Protein AF-A0A497RLY8-F1 (afdb_monomer_lite)

Secondary structure (DSSP, 8-state):
-HHHHHHHHHTTS-HHHHHHHHHTTSHHHHHHHHHHHHHTTSS-SEETTEEPPHHHHHHHHHHHHHHHTTSSS--HHHHHHHHIIIIIIT-HHHHHHHHHHHHTTSS-------SS--HHHHHHHHHHHTTTS-HHHHHHHHHHHHHHHHHHHHHHH-

pLDDT: mean 88.8, std 7.76, range [48.78, 97.88]

Foldseek 3Di:
DVVVVVLVVCLPDDPLVVVLVVCLPDVLLLVLLLVLCVVVVVQDQDDVPDGDDPVRSSVVSVVVSVVQVPDPDHDPSSVVSSCCVCPVPVNVVVVVVVSVCVSVVVDDDDDDDDPADAPVCLVVVLVVCVVPDDPVVSVVVSVVSVVVNVVVVVVVVD

Structure (mmCIF, N/CA/C/O backbone):
data_AF-A0A497RLY8-F1
#
_entry.id   AF-A0A497RLY8-F1
#
loop_
_atom_site.group_PDB
_atom_site.id
_atom_site.type_symbol
_atom_site.label_atom_id
_atom_site.label_alt_id
_atom_site.label_comp_id
_atom_site.label_asym_id
_atom_site.label_entity_id
_atom_site.label_seq_id
_atom_site.pdbx_PDB_ins_code
_atom_site.Cartn_x
_atom_site.Cartn_y
_atom_site.Cartn_z
_atom_site.occupancy
_atom_site.B_iso_or_equiv
_atom_site.auth_seq_id
_atom_site.auth_comp_id
_atom_site.auth_asym_i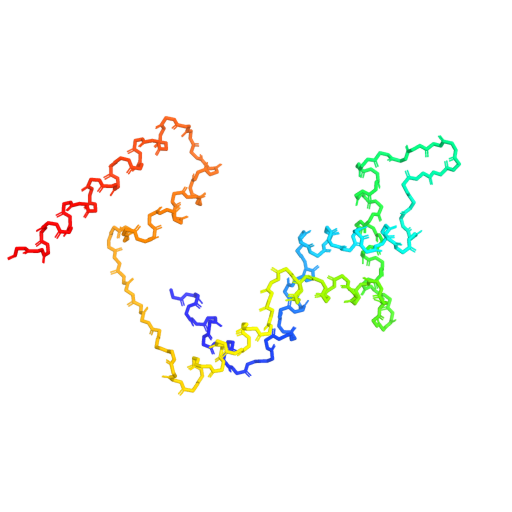d
_atom_site.auth_atom_id
_atom_site.pdbx_PDB_model_num
ATOM 1 N N . MET A 1 1 ? -20.453 2.688 7.131 1.00 60.22 1 MET A N 1
ATOM 2 C CA . MET A 1 1 ? -21.193 1.619 6.414 1.00 60.22 1 MET A CA 1
ATOM 3 C C . MET A 1 1 ? -20.484 1.117 5.158 1.00 60.22 1 MET A C 1
ATOM 5 O O . MET A 1 1 ? -20.390 -0.089 5.002 1.00 60.22 1 MET A O 1
ATOM 9 N N . GLN A 1 2 ? -19.951 1.982 4.288 1.00 74.94 2 GLN A N 1
ATOM 10 C CA . GLN A 1 2 ? -19.318 1.546 3.031 1.00 74.94 2 GLN A CA 1
ATOM 11 C C . GLN A 1 2 ? -18.085 0.640 3.225 1.00 74.94 2 GLN A C 1
ATOM 13 O O . GLN A 1 2 ? -17.950 -0.352 2.521 1.00 74.94 2 GLN A O 1
ATOM 18 N N . ALA A 1 3 ? -17.238 0.926 4.221 1.00 77.12 3 ALA A N 1
ATOM 19 C CA . ALA A 1 3 ? -16.042 0.124 4.502 1.00 77.12 3 ALA A CA 1
ATOM 20 C C . ALA A 1 3 ? -16.355 -1.300 4.997 1.00 77.12 3 ALA A C 1
ATOM 22 O O . ALA A 1 3 ? -15.675 -2.241 4.606 1.00 77.12 3 ALA A O 1
ATOM 23 N N . LEU A 1 4 ? -17.398 -1.470 5.821 1.00 82.75 4 LEU A N 1
ATOM 24 C CA . LEU A 1 4 ? -17.788 -2.797 6.312 1.00 82.75 4 LEU A CA 1
ATOM 25 C C . LEU A 1 4 ? -18.342 -3.664 5.182 1.00 82.75 4 LEU A C 1
ATOM 27 O O . LEU A 1 4 ? -17.955 -4.817 5.062 1.00 82.75 4 LEU A O 1
ATOM 31 N N . ARG A 1 5 ? -19.185 -3.074 4.323 1.00 84.56 5 ARG A N 1
ATOM 32 C CA . ARG A 1 5 ? -19.700 -3.749 3.125 1.00 84.56 5 ARG A CA 1
ATOM 33 C C . ARG A 1 5 ? -18.566 -4.171 2.198 1.00 84.56 5 ARG A C 1
ATOM 35 O O . ARG A 1 5 ? -18.509 -5.323 1.808 1.00 84.56 5 ARG A O 1
ATOM 42 N N . ALA A 1 6 ? -17.608 -3.279 1.944 1.00 85.19 6 ALA A N 1
ATOM 43 C CA . ALA A 1 6 ? -16.436 -3.617 1.142 1.00 85.19 6 ALA A CA 1
ATOM 44 C C . ALA A 1 6 ? -15.630 -4.780 1.749 1.00 85.19 6 ALA A C 1
ATOM 46 O O . ALA A 1 6 ? -15.145 -5.643 1.025 1.00 85.19 6 ALA A O 1
ATOM 47 N N . LEU A 1 7 ? -15.496 -4.824 3.077 1.00 86.06 7 LEU A N 1
ATOM 48 C CA . LEU A 1 7 ? -14.812 -5.921 3.757 1.00 86.06 7 LEU A CA 1
ATOM 49 C C . LEU A 1 7 ? -15.600 -7.235 3.682 1.00 86.06 7 LEU A C 1
ATOM 51 O O . LEU A 1 7 ? -14.991 -8.293 3.558 1.00 86.06 7 LEU A O 1
ATOM 55 N N . GLU A 1 8 ? -16.931 -7.182 3.742 1.00 85.69 8 GLU A N 1
ATOM 56 C CA . GLU A 1 8 ? -17.799 -8.339 3.501 1.00 85.69 8 GLU A CA 1
ATOM 57 C C . GLU A 1 8 ? -17.672 -8.852 2.065 1.00 85.69 8 GLU A C 1
ATOM 59 O O . GLU A 1 8 ? -17.461 -10.050 1.880 1.00 85.69 8 GLU A O 1
ATOM 64 N N . ASP A 1 9 ? -17.694 -7.957 1.076 1.00 86.56 9 ASP A N 1
ATOM 65 C CA . ASP A 1 9 ? -17.524 -8.293 -0.340 1.00 86.56 9 ASP A CA 1
ATOM 66 C C . ASP A 1 9 ? -16.173 -8.990 -0.584 1.00 86.56 9 ASP A C 1
ATOM 68 O O . ASP A 1 9 ? -16.093 -9.997 -1.290 1.00 86.56 9 ASP A O 1
ATOM 72 N N . LEU A 1 10 ? -15.107 -8.519 0.075 1.00 87.38 10 LEU A N 1
ATOM 73 C CA . LEU A 1 10 ? -13.764 -9.093 -0.037 1.00 87.38 10 LEU A CA 1
ATOM 74 C C . LEU A 1 10 ? -13.644 -10.516 0.523 1.00 87.38 10 LEU A C 1
ATOM 76 O O . LEU A 1 10 ? -12.752 -11.249 0.096 1.00 87.38 10 LEU A O 1
ATOM 80 N N . LYS A 1 11 ? -14.518 -10.953 1.442 1.00 83.38 11 LYS A N 1
ATOM 81 C CA . LYS A 1 11 ? -14.415 -12.298 2.043 1.00 83.38 11 LYS A CA 1
ATOM 82 C C . LYS A 1 11 ? -14.511 -13.413 1.004 1.00 83.38 11 LYS A C 1
ATOM 84 O O . LYS A 1 11 ? -13.940 -14.476 1.238 1.00 83.38 11 LYS A O 1
ATOM 89 N N . GLY A 1 12 ? -15.216 -13.197 -0.106 1.00 81.56 12 GLY A N 1
ATOM 90 C CA . GLY A 1 12 ? -15.420 -14.192 -1.165 1.00 81.56 12 GLY A CA 1
ATOM 91 C C . GLY A 1 12 ? -14.513 -14.037 -2.388 1.00 81.56 12 GLY A C 1
ATOM 92 O O . GLY A 1 12 ? -14.654 -14.803 -3.337 1.00 81.56 12 GLY A O 1
ATOM 93 N N . MET A 1 13 ? -13.620 -13.046 -2.402 1.00 87.50 13 MET A N 1
ATOM 94 C CA . MET A 1 13 ? -12.826 -12.699 -3.582 1.00 87.50 13 MET A CA 1
ATOM 95 C C . MET A 1 13 ? -11.375 -13.178 -3.467 1.00 87.50 13 MET A C 1
ATOM 97 O O . MET A 1 13 ? -10.853 -13.396 -2.376 1.00 87.50 13 MET A O 1
ATOM 101 N N . ASP A 1 14 ? -10.710 -13.290 -4.617 1.00 91.31 14 ASP A N 1
ATOM 102 C CA . ASP A 1 14 ? -9.253 -13.402 -4.697 1.00 91.31 14 ASP A CA 1
ATOM 103 C C . ASP A 1 14 ? -8.616 -12.060 -4.297 1.00 91.31 14 ASP A C 1
ATOM 105 O O . ASP A 1 14 ? -8.623 -11.097 -5.075 1.00 91.31 14 ASP A O 1
ATOM 109 N N . LEU A 1 15 ? -8.087 -11.990 -3.071 1.00 91.94 15 LEU A N 1
ATOM 110 C CA . LEU A 1 15 ? -7.495 -10.773 -2.516 1.00 91.94 15 LEU A CA 1
ATOM 111 C C . LEU A 1 15 ? -6.321 -10.280 -3.370 1.00 91.94 15 LEU A C 1
ATOM 113 O O . LEU A 1 15 ? -6.223 -9.082 -3.646 1.00 91.94 15 LEU A O 1
ATOM 117 N N . ARG A 1 16 ? -5.464 -11.192 -3.843 1.00 92.12 16 ARG A N 1
ATOM 118 C CA . ARG A 1 16 ? -4.305 -10.865 -4.679 1.00 92.12 16 ARG A CA 1
ATOM 119 C C . ARG A 1 16 ? -4.730 -10.316 -6.029 1.00 92.12 16 ARG A C 1
ATOM 121 O O . ARG A 1 16 ? -4.212 -9.278 -6.441 1.00 92.12 16 ARG A O 1
ATOM 128 N N . GLY A 1 17 ? -5.713 -10.929 -6.678 1.00 91.75 17 GLY A N 1
ATOM 129 C CA . GLY A 1 17 ? -6.279 -10.421 -7.927 1.00 91.75 17 GLY A CA 1
ATOM 130 C C . GLY A 1 17 ? -6.934 -9.045 -7.779 1.00 91.75 17 GLY A C 1
ATOM 131 O O . GLY A 1 17 ? -6.760 -8.176 -8.641 1.00 91.75 17 GLY A O 1
ATOM 132 N N . VAL A 1 18 ? -7.660 -8.810 -6.682 1.00 92.75 18 VAL A N 1
ATOM 133 C CA . VAL A 1 18 ? -8.286 -7.509 -6.396 1.00 92.75 18 VAL A CA 1
ATOM 134 C C . VAL A 1 18 ? -7.229 -6.440 -6.129 1.00 92.75 18 VAL A C 1
ATOM 136 O O . VAL A 1 18 ? -7.266 -5.377 -6.754 1.00 92.75 18 VAL A O 1
ATOM 139 N N . LEU A 1 19 ? -6.258 -6.718 -5.257 1.00 92.50 19 LEU A N 1
ATOM 140 C CA . LEU A 1 19 ? -5.196 -5.769 -4.930 1.00 92.50 19 LEU A CA 1
ATOM 141 C C . LEU A 1 19 ? -4.318 -5.464 -6.141 1.00 92.50 19 LEU A C 1
ATOM 143 O O . LEU A 1 19 ? -4.026 -4.295 -6.378 1.00 92.50 19 LEU A O 1
ATOM 147 N N . ALA A 1 20 ? -3.967 -6.462 -6.956 1.00 91.31 20 ALA A N 1
ATOM 148 C CA . ALA A 1 20 ? -3.200 -6.258 -8.185 1.00 91.31 20 ALA A CA 1
ATOM 149 C C . ALA A 1 20 ? -3.880 -5.252 -9.131 1.00 91.31 20 ALA A C 1
ATOM 151 O O . ALA A 1 20 ? -3.214 -4.383 -9.694 1.00 91.31 20 ALA A O 1
ATOM 152 N N . LYS A 1 21 ? -5.212 -5.314 -9.256 1.00 91.19 21 LYS A N 1
ATOM 153 C CA . LYS A 1 21 ? -5.995 -4.342 -10.034 1.00 91.19 21 LYS A CA 1
ATOM 154 C C . LYS A 1 21 ? -6.070 -2.978 -9.347 1.00 91.19 21 LYS A C 1
ATOM 156 O O . LYS A 1 21 ? -5.977 -1.952 -10.014 1.00 91.19 21 LYS A O 1
ATOM 161 N N . ALA A 1 22 ? -6.224 -2.951 -8.024 1.00 92.69 22 ALA A N 1
ATOM 162 C CA . ALA A 1 22 ? -6.318 -1.710 -7.261 1.00 92.69 22 ALA A CA 1
ATOM 163 C C . ALA A 1 22 ? -5.014 -0.894 -7.314 1.00 92.69 22 ALA A C 1
ATOM 165 O O . ALA A 1 22 ? -5.055 0.325 -7.490 1.00 92.69 22 ALA A O 1
ATOM 166 N N . ILE A 1 23 ? -3.852 -1.553 -7.225 1.00 95.19 23 ILE A N 1
ATOM 167 C CA . ILE A 1 23 ? -2.553 -0.866 -7.235 1.00 95.19 23 ILE A CA 1
ATOM 168 C C . ILE A 1 23 ? -2.184 -0.286 -8.599 1.00 95.19 23 ILE A C 1
ATOM 170 O O . ILE A 1 23 ? -1.347 0.618 -8.654 1.00 95.19 23 ILE A O 1
ATOM 174 N N . ASP A 1 24 ? -2.800 -0.749 -9.691 1.00 90.75 24 ASP A N 1
ATOM 175 C CA . ASP A 1 24 ? -2.422 -0.332 -11.041 1.00 90.75 24 ASP A CA 1
ATOM 176 C C . ASP A 1 24 ? -2.522 1.187 -11.231 1.00 90.75 24 ASP A C 1
ATOM 178 O O . ASP A 1 24 ? -1.681 1.771 -11.914 1.00 90.75 24 ASP A O 1
ATOM 182 N N . ASN A 1 25 ? -3.470 1.859 -10.582 1.00 88.88 25 ASN A N 1
ATOM 183 C CA . ASN A 1 25 ? -3.663 3.308 -10.712 1.00 88.88 25 ASN A CA 1
ATOM 184 C C . ASN A 1 25 ? -3.030 4.123 -9.573 1.00 88.88 25 ASN A C 1
ATOM 186 O O . ASN A 1 25 ? -3.340 5.300 -9.405 1.00 88.88 25 ASN A O 1
ATOM 190 N N . THR A 1 26 ? -2.135 3.519 -8.790 1.00 95.19 26 THR A N 1
ATOM 191 C CA . THR A 1 26 ? -1.522 4.171 -7.627 1.00 95.19 26 THR A CA 1
ATOM 192 C C . THR A 1 26 ? -0.158 4.782 -7.943 1.00 95.19 26 THR A C 1
ATOM 194 O O . THR A 1 26 ? 0.641 4.243 -8.716 1.00 95.19 26 THR A O 1
ATOM 197 N N . GLU A 1 27 ? 0.172 5.884 -7.264 1.00 94.56 27 GLU A N 1
ATOM 198 C CA . GLU A 1 27 ? 1.533 6.443 -7.289 1.00 94.56 27 GLU A CA 1
ATOM 199 C C . GLU A 1 27 ? 2.558 5.512 -6.622 1.00 94.56 27 GLU A C 1
ATOM 201 O O . GLU A 1 27 ? 3.750 5.575 -6.928 1.00 94.56 27 GLU A O 1
ATOM 206 N N . VAL A 1 28 ? 2.105 4.607 -5.747 1.00 96.06 28 VAL A N 1
ATOM 207 C CA . VAL A 1 28 ? 2.950 3.584 -5.119 1.00 96.06 28 VAL A CA 1
ATOM 208 C C . VAL A 1 28 ? 3.538 2.659 -6.183 1.00 96.06 28 VAL A C 1
ATOM 210 O O . VAL A 1 28 ? 4.762 2.513 -6.254 1.00 96.06 28 VAL A O 1
ATOM 213 N N . LEU A 1 29 ? 2.694 2.113 -7.068 1.00 96.31 29 LEU A N 1
ATOM 214 C CA . LEU A 1 29 ? 3.162 1.296 -8.186 1.00 96.31 29 LEU A CA 1
ATOM 215 C C . LEU A 1 29 ? 4.012 2.115 -9.160 1.00 96.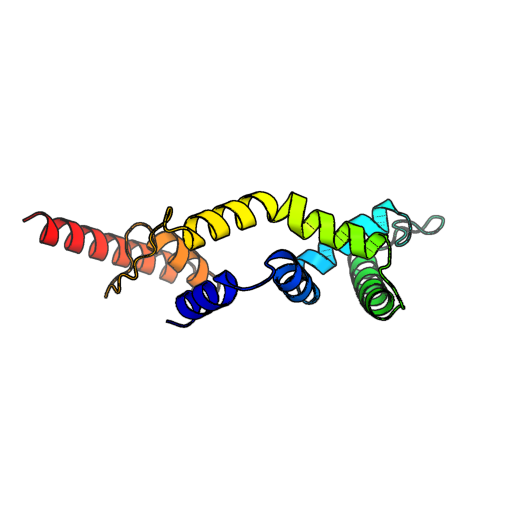31 29 LEU A C 1
ATOM 217 O O . LEU A 1 29 ? 5.071 1.650 -9.576 1.00 96.31 29 LEU A O 1
ATOM 221 N N . ALA A 1 30 ? 3.605 3.345 -9.492 1.00 95.12 30 ALA A N 1
ATOM 222 C CA . ALA A 1 30 ? 4.373 4.193 -10.406 1.00 95.12 30 ALA A CA 1
ATOM 223 C C . ALA A 1 30 ? 5.794 4.472 -9.888 1.00 95.12 30 ALA A C 1
ATOM 225 O O . ALA A 1 30 ? 6.776 4.391 -10.635 1.00 95.12 30 ALA A O 1
ATOM 226 N N . ARG A 1 31 ? 5.925 4.751 -8.587 1.00 95.31 31 ARG A N 1
ATOM 227 C CA . ARG A 1 31 ? 7.217 4.925 -7.921 1.00 95.31 31 ARG A CA 1
ATOM 228 C C . ARG A 1 31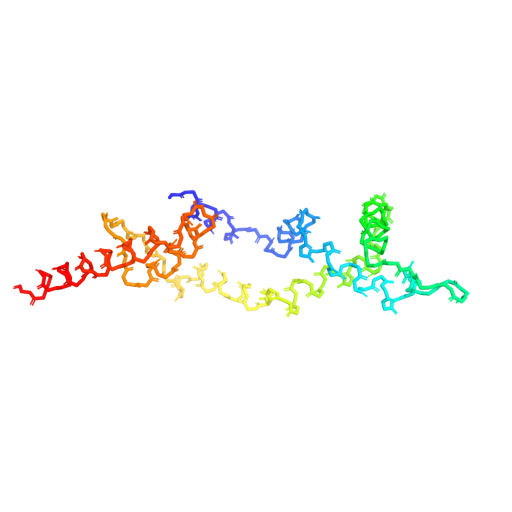 ? 8.029 3.633 -7.940 1.00 95.31 31 ARG A C 1
ATOM 230 O O . ARG A 1 31 ? 9.214 3.697 -8.267 1.00 95.31 31 ARG A O 1
ATOM 237 N N . ARG A 1 32 ? 7.420 2.495 -7.597 1.00 96.75 32 ARG A N 1
ATOM 238 C CA . ARG A 1 32 ? 8.115 1.204 -7.539 1.00 96.75 32 ARG A CA 1
ATOM 239 C C . ARG A 1 32 ? 8.592 0.759 -8.920 1.00 96.75 32 ARG A C 1
ATOM 241 O O . ARG A 1 32 ? 9.761 0.420 -9.077 1.00 96.75 32 ARG A O 1
ATOM 248 N N . PHE A 1 33 ? 7.753 0.906 -9.943 1.00 96.81 33 PHE A N 1
ATOM 249 C CA . PHE A 1 33 ? 8.118 0.643 -11.333 1.00 96.81 33 PHE A CA 1
ATOM 250 C C . PHE A 1 33 ? 9.336 1.457 -11.768 1.00 96.81 33 PHE A C 1
ATOM 252 O O . PHE A 1 33 ? 10.255 0.904 -12.363 1.00 96.81 33 PHE A O 1
ATOM 259 N N . ARG A 1 34 ? 9.411 2.745 -11.409 1.00 95.06 34 ARG A N 1
ATOM 260 C CA . ARG A 1 34 ? 10.596 3.569 -11.692 1.00 95.06 34 ARG A CA 1
ATOM 261 C C . ARG A 1 34 ? 11.869 2.983 -11.090 1.00 95.06 34 ARG A C 1
ATOM 263 O O . ARG A 1 34 ? 12.920 3.041 -11.725 1.00 95.06 34 ARG A O 1
ATOM 270 N N . HIS A 1 35 ? 11.802 2.446 -9.872 1.00 95.31 35 HIS A N 1
ATOM 271 C CA . HIS A 1 35 ? 12.950 1.821 -9.209 1.00 95.31 35 HIS A CA 1
ATOM 272 C C . HIS A 1 35 ? 13.370 0.546 -9.940 1.00 95.31 35 HIS A C 1
ATOM 274 O O . HIS A 1 35 ? 14.542 0.416 -10.290 1.00 95.31 35 HIS A O 1
ATOM 280 N N . CYS A 1 36 ? 12.423 -0.341 -10.252 1.00 96.31 36 CYS A N 1
ATOM 281 C CA . CYS A 1 36 ? 12.682 -1.573 -11.004 1.00 96.31 36 CYS A CA 1
ATOM 282 C C . CYS A 1 36 ? 13.234 -1.276 -12.410 1.00 96.31 36 CYS A C 1
ATOM 284 O O . CYS A 1 36 ? 14.236 -1.857 -12.823 1.00 96.31 36 CYS A O 1
ATOM 286 N N . ALA A 1 37 ? 12.653 -0.306 -13.119 1.00 95.19 37 ALA A N 1
ATOM 287 C CA . ALA A 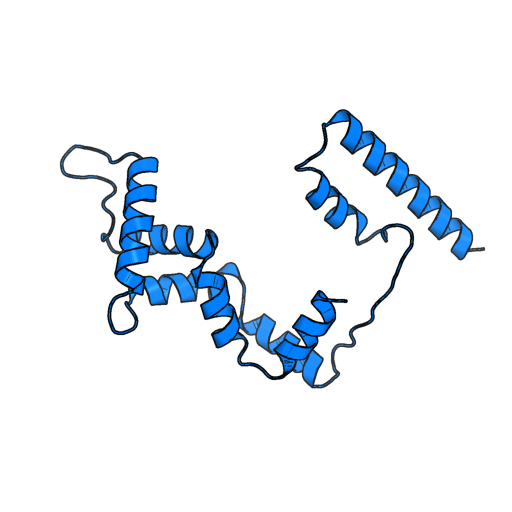1 37 ? 13.094 0.152 -14.437 1.00 95.19 37 ALA A CA 1
ATOM 288 C C . ALA A 1 37 ? 14.488 0.807 -14.403 1.00 95.19 37 ALA A C 1
ATOM 290 O O . ALA A 1 37 ? 15.264 0.681 -15.344 1.00 95.19 37 ALA A O 1
ATOM 291 N N . THR A 1 38 ? 14.841 1.485 -13.308 1.00 93.31 38 THR A N 1
ATOM 292 C CA . THR A 1 38 ? 16.193 2.037 -13.126 1.00 93.31 38 THR A CA 1
ATOM 293 C C . THR A 1 38 ? 17.211 0.931 -12.833 1.00 93.31 38 THR A C 1
ATOM 295 O O . THR A 1 38 ? 18.306 0.954 -13.390 1.00 93.31 38 THR A O 1
ATOM 298 N N . ARG A 1 39 ? 16.861 -0.051 -11.986 1.00 94.38 39 ARG A N 1
ATOM 299 C CA . ARG A 1 39 ? 17.731 -1.199 -11.661 1.00 94.38 39 ARG A CA 1
ATOM 300 C C . ARG A 1 39 ? 17.982 -2.100 -12.873 1.00 94.38 39 ARG A C 1
ATOM 302 O O . ARG A 1 39 ? 19.089 -2.586 -13.041 1.00 94.38 39 ARG A O 1
ATOM 309 N N . SER A 1 40 ? 16.982 -2.257 -13.737 1.00 94.94 40 SER A N 1
ATOM 310 C CA . SER A 1 40 ? 17.073 -3.017 -14.994 1.00 94.94 40 SER A CA 1
ATOM 311 C C . SER A 1 40 ? 17.628 -2.213 -16.175 1.00 94.94 40 SER A C 1
ATOM 313 O O . SER A 1 40 ? 17.622 -2.699 -17.301 1.00 94.94 40 SER A O 1
ATOM 315 N N . LEU A 1 41 ? 18.100 -0.981 -15.941 1.00 91.88 41 LEU A N 1
ATOM 316 C CA . LEU A 1 41 ? 18.664 -0.085 -16.958 1.00 91.88 41 LEU A CA 1
ATOM 317 C C . LEU A 1 41 ? 17.696 0.325 -18.090 1.00 91.88 41 LEU A C 1
ATOM 319 O O . LEU A 1 41 ? 18.128 0.935 -19.065 1.00 91.88 41 LEU A O 1
ATOM 323 N N . MET A 1 42 ? 16.385 0.098 -17.943 1.00 91.75 42 MET A N 1
ATOM 324 C CA . MET A 1 42 ? 15.363 0.648 -18.850 1.00 91.75 42 MET A CA 1
ATOM 325 C C . MET A 1 42 ? 15.283 2.177 -18.770 1.00 91.75 42 MET A C 1
ATOM 327 O O . MET A 1 42 ? 14.979 2.852 -19.753 1.00 91.75 42 MET A O 1
ATOM 331 N N . ILE A 1 43 ? 15.533 2.732 -17.581 1.00 90.38 43 ILE A N 1
ATOM 332 C CA . ILE A 1 43 ? 15.626 4.174 -17.355 1.00 90.38 43 ILE A CA 1
ATOM 333 C C . ILE A 1 43 ? 17.063 4.513 -16.995 1.00 90.38 43 ILE A C 1
ATOM 335 O O . ILE A 1 43 ? 17.554 4.213 -15.906 1.00 90.38 43 ILE A O 1
ATOM 339 N N . LEU A 1 44 ? 17.729 5.199 -17.916 1.00 88.56 44 LEU A N 1
ATOM 340 C CA . LEU A 1 44 ? 19.093 5.660 -17.716 1.00 88.56 44 LEU A CA 1
ATOM 341 C C . LEU A 1 44 ? 19.125 6.916 -16.836 1.00 88.56 44 LEU A C 1
ATOM 343 O O . LEU A 1 44 ? 18.448 7.908 -17.116 1.00 88.56 44 LEU A O 1
ATOM 347 N N . ARG A 1 45 ? 19.964 6.888 -15.794 1.00 87.44 45 ARG A N 1
ATOM 348 C CA . ARG A 1 45 ? 20.266 8.052 -14.935 1.00 87.44 45 ARG A CA 1
ATOM 349 C C . ARG A 1 45 ? 21.273 9.005 -15.582 1.00 87.44 45 ARG A C 1
ATOM 351 O O . ARG A 1 45 ? 21.228 10.211 -15.341 1.00 87.44 45 ARG A O 1
ATOM 358 N N . PHE A 1 46 ? 22.147 8.451 -16.414 1.00 87.94 46 PHE A N 1
ATOM 359 C CA . PHE A 1 46 ? 23.173 9.152 -17.172 1.00 87.94 46 PHE A CA 1
ATOM 360 C C . PHE A 1 46 ? 23.072 8.726 -18.627 1.00 87.94 46 PHE A C 1
ATOM 362 O O . PHE A 1 46 ? 22.829 7.557 -18.918 1.00 87.94 46 PHE A O 1
ATOM 369 N N . TYR A 1 47 ? 23.241 9.674 -19.534 1.00 84.69 47 TYR A N 1
ATOM 370 C CA . TYR A 1 47 ? 23.394 9.385 -20.946 1.00 84.69 47 TYR A CA 1
ATOM 371 C C . TYR A 1 47 ? 24.642 10.099 -21.445 1.00 84.69 47 TYR A C 1
ATOM 373 O O . TYR A 1 47 ? 24.693 11.331 -21.447 1.00 84.69 47 TYR A O 1
ATOM 381 N N . LYS A 1 48 ? 25.655 9.311 -21.826 1.00 87.25 48 LYS A N 1
ATOM 382 C CA . LYS A 1 48 ? 27.023 9.801 -22.033 1.00 87.25 48 LYS A CA 1
ATOM 383 C C . LYS A 1 48 ? 27.476 10.577 -20.785 1.00 87.25 48 LYS A C 1
ATOM 385 O O . LYS A 1 48 ? 27.321 10.084 -19.673 1.00 87.25 48 LYS A O 1
ATOM 390 N N . GLU A 1 49 ? 27.950 11.801 -20.961 1.00 89.12 49 GLU A N 1
ATOM 391 C CA . GLU A 1 49 ? 28.434 12.665 -19.879 1.00 89.12 49 GLU A CA 1
ATOM 392 C C . GLU A 1 49 ? 27.315 13.447 -19.168 1.00 89.12 49 GLU A C 1
ATOM 394 O O . GLU A 1 49 ? 27.564 14.161 -18.201 1.00 89.12 49 GLU A O 1
ATOM 399 N N . HIS A 1 50 ? 26.060 13.313 -19.611 1.00 87.62 50 HIS A N 1
ATOM 400 C CA . HIS A 1 50 ? 24.960 14.139 -19.120 1.00 87.62 50 HIS A CA 1
ATOM 401 C C . HIS A 1 50 ? 24.081 13.376 -18.130 1.00 87.62 50 HIS A C 1
ATOM 403 O O . HIS A 1 50 ? 23.519 12.316 -18.432 1.00 87.62 50 HIS A O 1
ATOM 409 N N . ARG A 1 51 ? 23.900 13.948 -16.937 1.00 88.62 51 ARG A N 1
ATOM 410 C CA . ARG A 1 51 ? 22.973 13.430 -15.924 1.00 88.62 51 ARG A CA 1
ATOM 411 C C . ARG A 1 51 ? 21.544 13.864 -16.242 1.00 88.62 51 ARG A C 1
ATOM 413 O O . ARG A 1 51 ? 21.270 15.051 -16.395 1.00 88.62 51 ARG A O 1
ATOM 420 N N . LYS A 1 52 ? 20.602 12.918 -16.271 1.00 86.75 52 LYS A N 1
ATOM 421 C CA . LYS A 1 52 ? 19.174 13.245 -16.400 1.00 86.75 52 LYS A CA 1
ATOM 422 C C . LYS A 1 52 ? 18.622 13.752 -15.070 1.00 86.75 52 LYS A C 1
ATOM 424 O O . LYS A 1 52 ? 18.842 13.123 -14.031 1.00 86.75 52 LYS A O 1
ATOM 429 N N . SER A 1 53 ? 17.852 14.840 -15.104 1.00 90.12 53 SER A N 1
ATOM 430 C CA . SER A 1 53 ? 17.167 15.362 -13.916 1.00 90.12 53 SER A CA 1
ATOM 431 C C . SER A 1 53 ? 16.146 14.358 -13.365 1.00 90.12 53 SER A C 1
ATOM 433 O O . SER A 1 53 ? 15.620 13.509 -14.092 1.00 90.12 53 SER A O 1
ATOM 435 N N . VAL A 1 54 ? 15.844 14.457 -12.067 1.00 87.81 54 VAL A N 1
ATOM 436 C CA . VAL A 1 54 ? 14.868 13.573 -11.403 1.00 87.81 54 VAL A CA 1
ATOM 437 C C . VAL A 1 54 ? 13.480 13.711 -12.035 1.00 87.81 54 VAL A C 1
ATOM 439 O O . VAL A 1 54 ? 12.825 12.701 -12.286 1.00 87.81 54 VAL A O 1
ATOM 442 N N . GLY A 1 55 ? 13.067 14.939 -12.370 1.00 90.25 55 GLY A N 1
ATOM 443 C CA . GLY A 1 55 ? 11.792 15.200 -13.044 1.00 90.25 55 GLY A CA 1
ATOM 444 C C . GLY A 1 55 ? 11.694 14.509 -14.406 1.00 90.25 55 GLY A C 1
ATOM 445 O O . GLY A 1 55 ? 10.705 13.836 -14.685 1.00 90.25 55 GLY A O 1
ATOM 446 N N . MET A 1 56 ? 12.756 14.563 -15.218 1.00 88.44 56 MET A N 1
ATOM 447 C CA . MET A 1 56 ? 12.793 13.864 -16.510 1.00 88.44 56 MET A CA 1
ATOM 448 C C . MET A 1 56 ? 12.718 12.343 -16.351 1.00 88.44 56 MET A C 1
ATOM 450 O O . MET A 1 56 ? 12.028 11.675 -17.120 1.00 88.44 56 MET A O 1
ATOM 454 N N . GLN A 1 57 ? 13.383 11.783 -15.336 1.00 88.94 57 GLN A N 1
ATOM 455 C CA . GLN A 1 57 ? 13.280 10.353 -15.026 1.00 88.94 57 GLN A CA 1
ATOM 456 C C . GLN A 1 57 ? 11.861 9.971 -14.584 1.00 88.94 57 GLN A C 1
ATOM 458 O O . GLN A 1 57 ? 11.374 8.901 -14.942 1.00 88.94 57 GLN A O 1
ATOM 463 N N . GLN A 1 58 ? 11.177 10.838 -13.833 1.00 90.62 58 GLN A N 1
ATOM 464 C CA . GLN A 1 58 ? 9.802 10.610 -13.396 1.00 90.62 58 GLN A CA 1
ATOM 465 C C . GLN A 1 58 ? 8.813 10.644 -14.568 1.00 90.62 58 GLN A C 1
ATOM 467 O O . GLN A 1 58 ? 8.008 9.722 -14.697 1.00 90.62 58 GLN A O 1
ATOM 472 N N . ILE A 1 59 ? 8.903 11.649 -15.444 1.00 91.31 59 ILE A N 1
ATOM 473 C CA . ILE A 1 59 ? 8.061 11.755 -16.646 1.00 91.31 59 ILE A CA 1
ATOM 474 C C . ILE A 1 59 ? 8.296 10.547 -17.559 1.00 91.31 59 ILE A C 1
ATOM 476 O O . ILE A 1 59 ? 7.346 9.850 -17.916 1.00 91.31 59 ILE A O 1
ATOM 480 N N . GLY A 1 60 ? 9.562 10.239 -17.863 1.00 90.94 60 GLY A N 1
ATOM 481 C CA . GLY A 1 60 ? 9.925 9.085 -18.685 1.00 90.94 60 GLY A CA 1
ATOM 482 C C . GLY A 1 60 ? 9.422 7.764 -18.099 1.00 90.94 60 GLY A C 1
ATOM 483 O O . GLY A 1 60 ? 8.877 6.938 -18.826 1.00 90.94 60 GLY A O 1
ATOM 484 N N . SER A 1 61 ? 9.514 7.590 -16.777 1.00 93.50 61 SER A N 1
ATOM 485 C CA . SER A 1 61 ? 8.998 6.399 -16.099 1.00 93.50 61 SER A CA 1
ATOM 486 C C . SER A 1 61 ? 7.487 6.244 -16.215 1.00 93.50 61 SER A C 1
ATOM 488 O O . SER A 1 61 ? 7.017 5.120 -16.368 1.00 93.50 61 SER A O 1
ATOM 490 N N . LYS A 1 62 ? 6.721 7.337 -16.115 1.00 93.50 62 LYS A N 1
ATOM 491 C CA . LYS A 1 62 ? 5.257 7.293 -16.244 1.00 93.50 62 LYS A CA 1
ATOM 492 C C . LYS A 1 62 ? 4.838 6.938 -17.671 1.00 93.50 62 LYS A C 1
ATOM 494 O O . LYS A 1 62 ? 3.957 6.103 -17.854 1.00 93.50 62 LYS A O 1
ATOM 499 N N . ILE A 1 63 ? 5.506 7.516 -18.671 1.00 93.88 63 ILE A N 1
ATOM 500 C CA . ILE A 1 63 ? 5.280 7.183 -20.086 1.00 93.88 63 ILE A CA 1
ATOM 501 C C . ILE A 1 63 ? 5.576 5.700 -20.331 1.00 93.88 63 ILE A C 1
ATOM 503 O O . ILE A 1 63 ? 4.738 4.987 -20.880 1.00 93.88 63 ILE A O 1
ATOM 507 N N . LEU A 1 64 ? 6.734 5.223 -19.866 1.00 94.12 64 LEU A N 1
ATOM 508 C CA . LEU A 1 64 ? 7.141 3.829 -20.010 1.00 94.12 64 LEU A CA 1
ATOM 509 C C . LEU A 1 64 ? 6.163 2.873 -19.316 1.00 94.12 64 LEU A C 1
ATOM 511 O O . LEU A 1 64 ? 5.787 1.866 -19.903 1.00 94.12 64 LEU A O 1
ATOM 515 N N . LEU A 1 65 ? 5.705 3.199 -18.105 1.00 95.00 65 LEU A N 1
ATOM 516 C CA . LEU A 1 65 ? 4.708 2.402 -17.390 1.00 95.00 65 LEU A CA 1
ATOM 517 C C . LEU A 1 65 ? 3.405 2.280 -18.188 1.00 95.00 65 LEU A C 1
ATOM 519 O O . LEU A 1 65 ? 2.870 1.184 -18.336 1.00 95.00 65 LEU A O 1
ATOM 523 N N . ASN A 1 66 ? 2.906 3.395 -18.726 1.00 93.44 66 ASN A N 1
ATOM 524 C CA . ASN A 1 66 ? 1.684 3.406 -19.531 1.00 93.44 66 ASN A CA 1
ATOM 525 C C . ASN A 1 66 ? 1.825 2.584 -20.814 1.00 93.44 66 ASN A C 1
ATOM 527 O O . ASN A 1 66 ? 0.863 1.942 -21.229 1.00 93.44 66 ASN A O 1
ATOM 531 N N . PHE A 1 67 ? 3.009 2.592 -21.429 1.00 94.25 67 PHE A N 1
ATOM 532 C CA . PHE A 1 67 ? 3.308 1.754 -22.585 1.00 94.25 67 PHE A CA 1
ATOM 533 C C . PHE A 1 67 ? 3.337 0.271 -22.204 1.00 94.25 67 PHE A C 1
ATOM 535 O O . PHE A 1 67 ? 2.622 -0.533 -22.793 1.00 94.25 67 PHE A O 1
ATOM 542 N N . VAL A 1 68 ? 4.103 -0.078 -21.169 1.00 94.00 68 VAL A N 1
ATOM 543 C CA . VAL A 1 68 ? 4.292 -1.460 -20.716 1.00 94.00 68 VAL A CA 1
ATOM 544 C C . VAL A 1 68 ? 2.975 -2.115 -20.294 1.00 94.00 68 VAL A C 1
ATOM 546 O O . VAL A 1 68 ? 2.755 -3.279 -20.601 1.00 94.00 68 VAL A O 1
ATOM 549 N N . LYS A 1 69 ? 2.061 -1.368 -19.664 1.00 91.75 69 LYS A N 1
ATOM 550 C CA . LYS A 1 69 ? 0.715 -1.856 -19.312 1.00 91.75 69 LYS A CA 1
ATOM 551 C C . LYS A 1 69 ? -0.141 -2.277 -20.512 1.00 91.75 69 LYS A C 1
ATOM 553 O O . LYS A 1 69 ? -1.093 -3.025 -20.329 1.00 91.75 69 LYS A O 1
ATOM 558 N N . ARG A 1 70 ? 0.143 -1.751 -21.706 1.00 91.62 70 ARG A N 1
ATOM 559 C CA . ARG A 1 70 ? -0.605 -2.038 -22.942 1.00 91.62 70 ARG A CA 1
ATOM 560 C C . ARG A 1 70 ? 0.025 -3.155 -23.767 1.00 91.62 70 ARG A C 1
ATOM 562 O O . ARG A 1 70 ? -0.574 -3.574 -24.754 1.00 91.62 70 ARG A O 1
ATOM 569 N N . LEU A 1 71 ? 1.233 -3.592 -23.413 1.00 91.25 71 LEU A N 1
ATOM 570 C CA . LEU A 1 71 ? 1.889 -4.688 -24.110 1.00 91.25 71 LEU A CA 1
ATOM 571 C C . LEU A 1 71 ? 1.145 -6.004 -23.845 1.00 91.25 71 LEU A C 1
ATOM 573 O O . LEU A 1 71 ? 0.611 -6.195 -22.751 1.00 91.25 71 LEU A O 1
ATOM 577 N N . PRO A 1 72 ? 1.104 -6.916 -24.830 1.00 83.88 72 PRO A N 1
ATOM 578 C CA . PRO A 1 72 ? 0.556 -8.244 -24.615 1.00 83.88 72 PRO A CA 1
ATOM 579 C C . PRO A 1 72 ? 1.428 -9.027 -23.624 1.00 83.88 72 PRO A C 1
ATOM 581 O O . PRO A 1 72 ? 2.656 -9.009 -23.707 1.00 83.88 72 PRO A O 1
ATOM 584 N N . GLY A 1 73 ? 0.775 -9.748 -22.712 1.00 84.25 73 GLY A N 1
ATOM 585 C CA . GLY A 1 73 ? 1.437 -10.524 -21.661 1.00 84.25 73 GLY A CA 1
ATOM 586 C C . GLY A 1 73 ? 1.909 -9.686 -20.467 1.00 84.25 73 GLY A C 1
ATOM 587 O O . GLY A 1 73 ? 1.783 -8.463 -20.431 1.00 84.25 73 GLY A O 1
ATOM 588 N N . GLU A 1 74 ? 2.449 -10.357 -19.448 1.00 83.62 74 GLU A N 1
ATOM 589 C CA . GLU A 1 74 ? 3.029 -9.672 -18.291 1.00 83.62 74 GLU A CA 1
ATOM 590 C C . GLU A 1 74 ? 4.494 -9.316 -18.541 1.00 83.62 74 GLU A C 1
ATOM 592 O O . GLU A 1 74 ? 5.374 -10.175 -18.548 1.00 83.62 74 GLU A O 1
ATOM 597 N N . PHE A 1 75 ? 4.773 -8.024 -18.692 1.00 94.38 75 PHE A N 1
ATOM 598 C CA . PHE A 1 75 ? 6.144 -7.540 -18.785 1.00 94.38 75 PHE A CA 1
ATOM 599 C C . PHE A 1 75 ? 6.893 -7.732 -17.460 1.00 94.38 75 PHE A C 1
ATOM 601 O O . PHE A 1 75 ? 6.451 -7.243 -16.418 1.00 94.38 75 PHE A O 1
ATOM 608 N N . SER A 1 76 ? 8.064 -8.371 -17.498 1.00 94.75 76 SER A N 1
ATOM 609 C CA . SER A 1 76 ? 8.781 -8.828 -16.297 1.00 94.75 76 SER A CA 1
ATOM 610 C C . SER A 1 76 ? 9.063 -7.724 -15.277 1.00 94.75 76 SER A C 1
ATOM 612 O O . SER A 1 76 ? 8.879 -7.930 -14.084 1.00 94.75 76 SER A O 1
ATOM 614 N N . ILE A 1 77 ? 9.451 -6.523 -15.722 1.00 95.81 77 ILE A N 1
ATOM 615 C CA . ILE A 1 77 ? 9.748 -5.408 -14.803 1.00 95.81 77 ILE A CA 1
ATOM 616 C C . ILE A 1 77 ? 8.477 -4.840 -14.164 1.00 95.81 77 ILE A C 1
ATOM 618 O O . ILE A 1 77 ? 8.514 -4.383 -13.024 1.00 95.81 77 ILE A O 1
ATOM 622 N N . LEU A 1 78 ? 7.342 -4.879 -14.870 1.00 95.44 78 LEU A N 1
ATOM 623 C CA . LEU A 1 78 ? 6.055 -4.494 -14.291 1.00 95.44 78 LEU A CA 1
ATOM 624 C C . LEU A 1 78 ? 5.568 -5.556 -13.302 1.00 95.44 78 LEU A C 1
ATOM 626 O O . LEU A 1 78 ? 5.096 -5.202 -12.225 1.00 95.44 78 LEU A O 1
ATOM 630 N N . LYS A 1 79 ? 5.733 -6.839 -13.638 1.00 95.25 79 LYS A N 1
ATOM 631 C CA . LYS A 1 79 ? 5.435 -7.957 -12.741 1.00 95.25 79 LYS A CA 1
ATOM 632 C C . LYS A 1 79 ? 6.240 -7.859 -11.445 1.00 95.25 79 LYS A C 1
ATOM 634 O O . LYS A 1 79 ? 5.658 -7.935 -10.368 1.00 95.25 79 LYS A O 1
ATOM 639 N N . GLU A 1 80 ? 7.541 -7.591 -11.545 1.00 96.69 80 GLU A N 1
ATOM 640 C CA . GLU A 1 80 ? 8.402 -7.389 -10.375 1.00 96.69 80 GLU A CA 1
ATOM 641 C C . GLU A 1 80 ? 7.983 -6.160 -9.565 1.00 96.69 80 GLU A C 1
ATOM 643 O O . GLU A 1 80 ? 7.892 -6.221 -8.345 1.00 96.69 80 GLU A O 1
ATOM 648 N N . ALA A 1 81 ? 7.641 -5.051 -10.227 1.00 96.75 81 ALA A N 1
ATOM 649 C CA . ALA A 1 81 ? 7.158 -3.869 -9.525 1.00 96.75 81 ALA A CA 1
ATOM 650 C C . ALA A 1 81 ? 5.859 -4.143 -8.750 1.00 96.75 81 ALA A C 1
ATOM 652 O O . ALA A 1 81 ? 5.716 -3.667 -7.627 1.00 96.75 81 ALA A O 1
ATOM 653 N N . ARG A 1 82 ? 4.923 -4.916 -9.320 1.00 96.06 82 ARG A N 1
ATOM 654 C CA . ARG A 1 82 ? 3.705 -5.347 -8.615 1.00 96.06 82 ARG A CA 1
ATOM 655 C C . ARG A 1 82 ? 4.041 -6.269 -7.445 1.00 96.06 82 ARG A C 1
ATOM 657 O O . ARG A 1 82 ? 3.498 -6.062 -6.366 1.00 96.06 82 ARG A O 1
ATOM 664 N N . ARG A 1 83 ? 4.960 -7.221 -7.632 1.00 96.12 83 ARG A N 1
ATOM 665 C CA . ARG A 1 83 ? 5.436 -8.119 -6.572 1.00 96.12 83 ARG A CA 1
ATOM 666 C C . ARG A 1 83 ? 6.048 -7.336 -5.404 1.00 96.12 83 ARG A C 1
ATOM 668 O O . ARG A 1 83 ? 5.581 -7.500 -4.285 1.00 96.12 83 ARG A O 1
ATOM 675 N N . GLU A 1 84 ? 6.993 -6.423 -5.650 1.00 97.88 84 GLU A N 1
ATOM 676 C CA . GLU A 1 84 ? 7.598 -5.597 -4.585 1.00 97.88 84 GLU A CA 1
ATOM 677 C C . GLU A 1 84 ? 6.561 -4.702 -3.875 1.00 97.88 84 GLU A C 1
ATOM 679 O O . GLU A 1 84 ? 6.718 -4.388 -2.698 1.00 97.88 84 GLU A O 1
ATOM 684 N N . VAL A 1 85 ? 5.499 -4.251 -4.559 1.00 97.62 85 VAL A N 1
ATOM 685 C CA . VAL A 1 85 ? 4.415 -3.508 -3.889 1.00 97.62 85 VAL A CA 1
ATOM 686 C C . VAL A 1 85 ? 3.576 -4.430 -3.007 1.00 97.62 85 VAL A C 1
ATOM 688 O O . VAL A 1 85 ? 3.333 -4.092 -1.853 1.00 97.62 85 VAL A O 1
ATOM 691 N N . LEU A 1 86 ? 3.110 -5.559 -3.538 1.00 96.81 86 LEU A N 1
ATOM 692 C CA . LEU A 1 86 ? 2.168 -6.428 -2.833 1.00 96.81 86 LEU A CA 1
ATOM 693 C C . LEU A 1 86 ? 2.832 -7.208 -1.698 1.00 96.81 86 LEU A C 1
ATOM 695 O O . LEU A 1 86 ? 2.261 -7.316 -0.620 1.00 96.81 86 LEU A O 1
ATOM 699 N N . GLU A 1 87 ? 4.020 -7.749 -1.936 1.00 96.56 87 GLU A N 1
ATOM 700 C CA . GLU A 1 87 ? 4.713 -8.615 -0.982 1.00 96.56 87 GLU A CA 1
ATOM 701 C C . GLU A 1 87 ? 5.596 -7.783 -0.051 1.00 96.56 87 GLU A C 1
ATOM 703 O O . GLU A 1 87 ? 5.383 -7.793 1.155 1.00 96.56 87 GLU A O 1
ATOM 708 N N . ASP A 1 88 ? 6.523 -6.992 -0.597 1.00 96.75 88 ASP A N 1
ATOM 709 C CA . ASP A 1 88 ? 7.557 -6.361 0.233 1.00 96.75 88 ASP A CA 1
ATOM 710 C C . ASP A 1 88 ? 7.070 -5.084 0.948 1.00 96.75 88 ASP A C 1
ATOM 712 O O . ASP A 1 88 ? 7.585 -4.735 2.009 1.00 96.75 88 ASP A O 1
ATOM 716 N N . LEU A 1 89 ? 6.116 -4.343 0.368 1.00 96.69 89 LEU A N 1
ATOM 717 C CA . LEU A 1 89 ? 5.603 -3.097 0.958 1.00 96.69 89 LEU A CA 1
ATOM 718 C C . LEU A 1 89 ? 4.281 -3.279 1.714 1.00 96.69 89 LEU A C 1
ATOM 720 O O . LEU A 1 89 ? 4.083 -2.616 2.730 1.00 96.69 89 LEU A O 1
ATOM 724 N N . MET A 1 90 ? 3.361 -4.086 1.182 1.00 94.88 90 MET A N 1
ATOM 725 C CA . MET A 1 90 ? 2.000 -4.226 1.717 1.00 94.88 90 MET A CA 1
ATOM 726 C C . MET A 1 90 ? 1.773 -5.504 2.523 1.00 94.88 90 MET A C 1
ATOM 728 O O . MET A 1 90 ? 0.766 -5.567 3.219 1.00 94.88 90 MET A O 1
ATOM 732 N N . ASP A 1 91 ? 2.677 -6.483 2.438 1.00 96.44 91 ASP A N 1
ATOM 733 C CA . ASP A 1 91 ? 2.569 -7.768 3.131 1.00 96.44 91 ASP A CA 1
ATOM 734 C C . ASP A 1 91 ? 1.243 -8.502 2.859 1.00 96.44 91 ASP A C 1
ATOM 736 O O . ASP A 1 91 ? 0.420 -8.774 3.737 1.00 96.44 91 ASP A O 1
ATOM 740 N N . ILE A 1 92 ? 1.012 -8.808 1.582 1.00 95.94 92 ILE A N 1
ATOM 741 C CA . ILE A 1 92 ? -0.216 -9.483 1.162 1.00 95.94 92 ILE A CA 1
ATOM 742 C C . ILE A 1 92 ? -0.377 -10.883 1.772 1.00 95.94 92 ILE A C 1
ATOM 744 O O . ILE A 1 92 ? -1.506 -11.332 1.943 1.00 95.94 92 ILE A O 1
ATOM 748 N N . GLN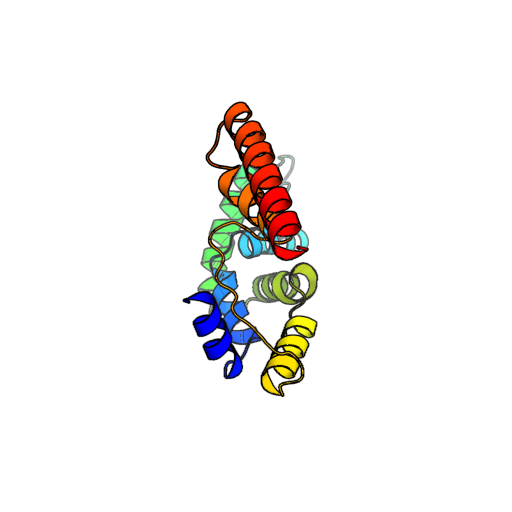 A 1 93 ? 0.720 -11.564 2.114 1.00 94.50 93 GLN A N 1
ATOM 749 C CA . GLN A 1 93 ? 0.668 -12.926 2.650 1.00 94.50 93 GLN A CA 1
ATOM 750 C C . GLN A 1 93 ? -0.058 -12.951 3.997 1.00 94.50 93 GLN A C 1
ATOM 752 O O . GLN A 1 93 ? -1.065 -13.642 4.139 1.00 94.50 93 GLN A O 1
ATOM 757 N N . HIS A 1 94 ? 0.364 -12.118 4.950 1.00 95.69 94 HIS A N 1
ATOM 758 C CA . HIS A 1 94 ? -0.329 -12.031 6.235 1.00 95.69 94 HIS A CA 1
ATOM 759 C C . HIS A 1 94 ? -1.721 -11.398 6.096 1.00 95.69 94 HIS A C 1
ATOM 761 O O . HIS A 1 94 ? -2.635 -11.731 6.851 1.00 95.69 94 HIS A O 1
ATOM 767 N N . ALA A 1 95 ? -1.938 -10.519 5.110 1.00 94.31 95 ALA A N 1
ATOM 768 C CA . ALA A 1 95 ? -3.277 -9.999 4.833 1.00 94.31 95 ALA A CA 1
ATOM 769 C C . ALA A 1 95 ? -4.265 -11.115 4.432 1.00 94.31 95 ALA A C 1
ATOM 771 O O . ALA A 1 95 ? -5.410 -11.106 4.891 1.00 94.31 95 ALA A O 1
ATOM 772 N N . GLU A 1 96 ? -3.833 -12.092 3.627 1.00 94.00 96 GLU A N 1
ATOM 773 C CA . GLU A 1 96 ? -4.633 -13.275 3.277 1.00 94.00 96 GLU A CA 1
ATOM 774 C C . GLU A 1 96 ? -4.944 -14.127 4.517 1.00 94.00 96 GLU A C 1
ATOM 776 O O . GLU A 1 96 ? -6.094 -14.528 4.708 1.00 94.00 96 GLU A O 1
ATOM 781 N N . GLU A 1 97 ? -3.973 -14.321 5.415 1.00 94.31 97 GLU A N 1
ATOM 782 C CA . GLU A 1 97 ? -4.174 -15.042 6.681 1.00 94.31 97 GLU A CA 1
ATOM 783 C C . GLU A 1 97 ? -5.219 -14.367 7.580 1.00 94.31 97 GLU A C 1
ATOM 785 O O . GLU A 1 97 ? -6.117 -15.027 8.109 1.00 94.31 97 GLU A O 1
ATOM 790 N N . ILE A 1 98 ? -5.153 -13.039 7.727 1.00 94.06 98 ILE A N 1
ATOM 791 C CA . ILE A 1 98 ? -6.132 -12.268 8.505 1.00 94.06 98 ILE A CA 1
ATOM 792 C C . ILE A 1 98 ? -7.525 -12.373 7.881 1.00 94.06 98 ILE A C 1
ATOM 794 O O . ILE A 1 98 ? -8.508 -12.577 8.598 1.00 94.06 98 ILE A O 1
ATOM 798 N N . MET A 1 99 ? -7.632 -12.277 6.554 1.00 92.69 99 MET A N 1
ATOM 799 C CA . MET A 1 99 ? -8.910 -12.441 5.857 1.00 92.69 99 MET A CA 1
ATOM 800 C C . MET A 1 99 ? -9.493 -13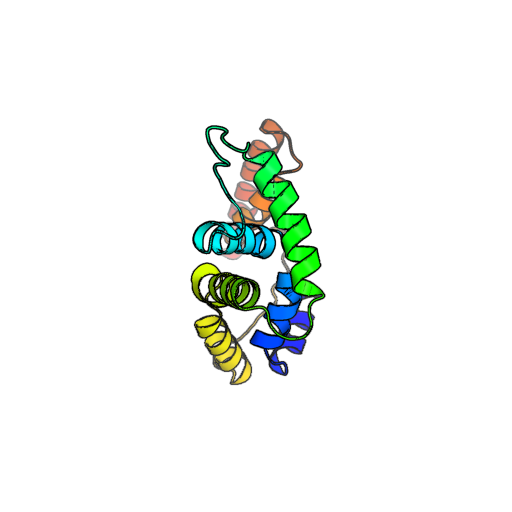.843 6.050 1.00 92.69 99 MET A C 1
ATOM 802 O O . MET A 1 99 ? -10.701 -13.981 6.262 1.00 92.69 99 MET A O 1
ATOM 806 N N . ASP A 1 100 ? -8.652 -14.873 6.055 1.00 92.50 100 ASP A N 1
ATOM 807 C CA . ASP A 1 100 ? -9.051 -16.245 6.354 1.00 92.50 100 ASP A CA 1
ATOM 808 C C . ASP A 1 100 ? -9.518 -16.413 7.805 1.00 92.50 100 ASP A C 1
ATOM 810 O O . ASP A 1 100 ? -10.546 -17.052 8.049 1.00 92.50 100 ASP A O 1
ATOM 814 N N . LEU A 1 101 ? -8.828 -15.805 8.774 1.00 93.94 101 LEU A N 1
ATOM 815 C CA . LEU A 1 101 ? -9.247 -15.803 10.178 1.00 93.94 101 LEU A CA 1
ATOM 816 C C . LEU A 1 101 ? -10.593 -15.097 10.369 1.00 93.94 101 LEU A C 1
ATOM 818 O O . LEU A 1 101 ? -11.454 -15.599 11.095 1.00 93.94 101 LEU A O 1
ATOM 822 N N . ILE A 1 102 ? -10.811 -13.974 9.685 1.00 91.88 102 ILE A N 1
ATOM 823 C CA . ILE A 1 102 ? -12.105 -13.285 9.663 1.00 91.88 102 ILE A CA 1
ATOM 824 C C . ILE A 1 102 ? -13.177 -14.190 9.038 1.00 91.88 102 ILE A C 1
ATOM 826 O O . ILE A 1 102 ? -14.278 -14.306 9.580 1.00 91.88 102 ILE A O 1
ATOM 830 N N . ARG A 1 103 ? -12.880 -14.857 7.912 1.00 89.62 103 ARG A N 1
ATOM 831 C CA . ARG A 1 103 ? -13.826 -15.747 7.213 1.00 89.62 103 ARG A CA 1
ATOM 832 C C . ARG A 1 103 ? -14.227 -16.943 8.077 1.00 89.62 103 ARG A C 1
ATOM 834 O O . ARG A 1 103 ? -15.394 -17.319 8.088 1.00 89.62 103 ARG A O 1
ATOM 841 N N . ARG A 1 104 ? -13.278 -17.517 8.820 1.00 92.50 104 ARG A N 1
ATOM 842 C CA . ARG A 1 104 ? -13.498 -18.650 9.737 1.00 92.50 104 ARG A CA 1
ATOM 843 C C . ARG A 1 104 ? -14.128 -18.239 11.074 1.00 92.50 104 ARG A C 1
ATOM 845 O O . ARG A 1 104 ? -14.411 -19.105 11.893 1.00 92.50 104 ARG A O 1
ATOM 852 N N . GLY A 1 105 ? -14.336 -16.942 11.312 1.00 91.25 105 GLY A N 1
ATOM 853 C CA . GLY A 1 105 ? -14.891 -16.420 12.564 1.00 91.25 105 GLY A CA 1
ATOM 854 C C . GLY A 1 105 ? -13.900 -16.382 13.734 1.00 91.25 105 GLY A C 1
ATOM 855 O O . GLY A 1 105 ? -14.314 -16.144 14.866 1.00 91.25 105 GLY A O 1
ATOM 856 N N . GLY A 1 106 ? -12.604 -16.590 13.475 1.00 93.88 106 GLY A N 1
ATOM 857 C CA . GLY A 1 106 ? -11.535 -16.435 14.468 1.00 93.88 106 GLY A CA 1
ATOM 858 C C . GLY A 1 106 ? -11.273 -14.972 14.839 1.00 93.88 106 GLY A C 1
ATOM 859 O O . GLY A 1 106 ? -10.845 -14.689 15.953 1.00 93.88 106 GLY A O 1
ATOM 860 N N . ILE A 1 107 ? -11.590 -14.038 13.934 1.00 94.38 107 ILE A N 1
ATOM 861 C CA . ILE A 1 107 ? -11.595 -12.594 14.196 1.00 94.38 107 ILE A CA 1
ATOM 862 C C . ILE A 1 107 ? -13.027 -12.073 14.059 1.00 94.38 107 ILE A C 1
ATOM 864 O O . ILE A 1 107 ? -13.654 -12.207 13.006 1.00 94.38 107 ILE A O 1
ATOM 868 N N . LYS A 1 108 ? -13.536 -11.451 15.128 1.00 91.50 108 LYS A N 1
ATOM 869 C CA . LYS A 1 108 ? -14.832 -10.764 15.138 1.00 91.50 108 LYS A CA 1
ATOM 870 C C . LYS A 1 108 ? -14.652 -9.295 14.781 1.00 91.50 108 LYS A C 1
ATOM 872 O O . LYS A 1 108 ? -13.682 -8.665 15.190 1.00 91.50 108 LYS A O 1
ATOM 877 N N . ILE A 1 109 ? -15.604 -8.760 14.027 1.00 90.00 109 ILE A N 1
ATOM 878 C CA . ILE A 1 109 ? -15.621 -7.360 13.607 1.00 90.00 109 ILE A CA 1
ATOM 879 C C . ILE A 1 109 ? -16.867 -6.724 14.200 1.00 90.00 109 ILE A C 1
ATOM 881 O O . ILE A 1 109 ? -17.978 -7.184 13.944 1.00 90.00 109 ILE A O 1
ATOM 885 N N . GLU A 1 110 ? -16.677 -5.657 14.967 1.00 90.38 110 GLU A N 1
ATOM 886 C CA . GLU A 1 110 ? -17.757 -4.906 15.596 1.00 90.38 110 GLU A CA 1
ATOM 887 C C . GLU A 1 110 ? -17.764 -3.469 15.086 1.00 90.38 110 GLU A C 1
ATOM 889 O O . GLU A 1 110 ? -16.719 -2.868 14.831 1.00 90.38 110 GLU A O 1
ATOM 894 N N . THR A 1 111 ? -18.963 -2.916 14.921 1.00 88.69 111 THR A N 1
ATOM 895 C CA . THR A 1 111 ? -19.136 -1.522 14.511 1.00 88.69 111 THR A CA 1
ATOM 896 C C . THR A 1 111 ? -19.650 -0.728 15.692 1.00 88.69 111 THR A C 1
ATOM 898 O O . THR A 1 111 ? -20.754 -0.974 16.170 1.00 88.69 111 THR A O 1
ATOM 901 N N . ILE A 1 112 ? -18.864 0.251 16.126 1.00 89.31 112 ILE A N 1
ATOM 902 C CA . ILE A 1 112 ? -19.226 1.152 17.215 1.00 89.31 112 ILE A CA 1
ATOM 903 C C . ILE A 1 112 ? -19.374 2.545 16.619 1.00 89.31 112 ILE A C 1
ATOM 905 O O . ILE A 1 112 ? -18.427 3.093 16.055 1.00 89.31 112 ILE A O 1
ATOM 909 N N . SER A 1 113 ? -20.578 3.100 16.718 1.00 87.94 113 SER A N 1
ATOM 910 C CA . SER A 1 113 ? -20.845 4.488 16.355 1.00 87.94 113 SER A CA 1
ATOM 911 C C . SER A 1 113 ? -20.684 5.355 17.595 1.00 87.94 113 SER A C 1
ATOM 913 O O . SER A 1 113 ? -21.264 5.051 18.636 1.00 87.94 113 SER A O 1
ATOM 915 N N . THR A 1 114 ? -19.902 6.425 17.492 1.00 87.75 114 THR A N 1
ATOM 916 C CA . THR A 1 114 ? -19.650 7.347 18.601 1.00 87.75 114 THR A CA 1
ATOM 917 C C . THR A 1 114 ? -19.867 8.788 18.158 1.00 87.75 114 THR A C 1
ATOM 919 O O . THR A 1 114 ? -19.495 9.164 17.049 1.00 87.75 114 THR A O 1
ATOM 922 N N . ASP A 1 115 ? -20.440 9.605 19.044 1.00 87.62 115 ASP A N 1
ATOM 923 C CA . ASP A 1 115 ? -20.693 11.031 18.773 1.00 87.62 115 ASP A CA 1
ATOM 924 C C . ASP A 1 115 ? -19.405 11.869 18.821 1.00 87.62 115 ASP A C 1
ATOM 926 O O . ASP A 1 115 ? -19.306 12.927 18.203 1.00 87.62 115 ASP A O 1
ATOM 930 N N . ILE A 1 116 ? -18.399 11.375 19.549 1.00 87.25 116 ILE A N 1
ATOM 931 C CA . ILE A 1 116 ? -17.034 11.907 19.578 1.00 87.25 116 ILE A CA 1
ATOM 932 C C . ILE A 1 116 ? -16.039 10.805 19.178 1.00 87.25 116 ILE A C 1
ATOM 934 O O . ILE A 1 116 ? -16.315 9.626 19.417 1.00 87.25 116 ILE A O 1
ATOM 938 N N . PRO A 1 117 ? -14.874 11.136 18.595 1.00 88.94 117 PRO A N 1
ATOM 939 C CA . PRO A 1 117 ? -13.805 10.180 18.329 1.00 88.94 117 PRO A CA 1
ATOM 940 C C . PRO A 1 117 ? -13.398 9.417 19.590 1.00 88.94 117 PRO A C 1
ATOM 942 O O . PRO A 1 117 ? -13.231 10.003 20.657 1.00 88.94 117 PRO A O 1
ATOM 945 N N . SER A 1 118 ? -13.182 8.110 19.461 1.00 89.62 118 SER A N 1
ATOM 946 C CA . SER A 1 118 ? -12.543 7.316 20.511 1.00 89.62 118 SER A CA 1
ATOM 947 C C . SER A 1 118 ? -11.076 7.736 20.705 1.00 89.62 118 SER A C 1
ATOM 949 O O . SER A 1 118 ? -10.460 8.223 19.746 1.00 89.62 118 SER A O 1
ATOM 951 N N . PRO A 1 119 ? -10.467 7.468 21.880 1.00 90.06 119 PRO A N 1
ATOM 952 C CA . PRO A 1 119 ? -9.038 7.705 22.110 1.00 90.06 119 PRO A CA 1
ATOM 953 C C . PRO A 1 119 ? -8.136 7.122 21.012 1.00 90.06 119 PRO A C 1
ATOM 955 O O . PRO A 1 119 ? -7.162 7.751 20.606 1.00 90.06 119 PRO A O 1
ATOM 958 N N . PHE A 1 120 ? -8.488 5.944 20.483 1.00 88.94 120 PHE A N 1
ATOM 959 C CA . PHE A 1 120 ? -7.728 5.275 19.423 1.00 88.94 120 PHE A CA 1
ATOM 960 C C . PHE A 1 120 ? -7.921 5.937 18.055 1.00 88.94 120 PHE A C 1
ATOM 962 O O . PHE A 1 120 ? -6.979 6.038 17.272 1.00 88.94 120 PHE A O 1
ATOM 969 N N . SER A 1 121 ? -9.129 6.424 17.765 1.00 89.31 121 SER A N 1
ATOM 970 C CA . SER A 1 121 ? -9.436 7.071 16.485 1.00 89.31 121 SER A CA 1
ATOM 971 C C . SER A 1 121 ? -8.951 8.521 16.395 1.00 89.31 121 SER A C 1
ATOM 973 O O . SER A 1 121 ? -8.713 9.001 15.288 1.00 89.31 121 SER A O 1
ATOM 975 N N . LEU A 1 122 ? -8.762 9.214 17.529 1.00 87.44 122 LEU A N 1
ATOM 976 C CA . LEU A 1 122 ? -8.401 10.634 17.549 1.00 87.44 122 LEU A CA 1
ATOM 977 C C . LEU A 1 122 ? -7.129 10.907 16.744 1.00 87.44 122 LEU A C 1
ATOM 979 O O . LEU A 1 122 ? -7.109 11.818 15.923 1.00 87.44 122 LEU A O 1
ATOM 983 N N . ASN A 1 123 ? -6.077 10.105 16.936 1.00 85.62 123 ASN A N 1
ATOM 984 C CA . ASN A 1 123 ? -4.821 10.314 16.213 1.00 85.62 123 ASN A CA 1
ATOM 985 C C . ASN A 1 123 ? -4.997 10.136 14.697 1.00 85.62 123 ASN A C 1
ATOM 987 O O . ASN A 1 123 ? -4.442 10.911 13.918 1.00 85.62 123 ASN A O 1
ATOM 991 N N . LEU A 1 124 ? -5.795 9.147 14.286 1.00 86.69 124 LEU A N 1
ATOM 992 C CA . LEU A 1 124 ? -6.072 8.863 12.880 1.00 86.69 124 LEU A CA 1
ATOM 993 C C . LEU A 1 124 ? -6.866 10.003 12.228 1.00 86.69 124 LEU A C 1
ATOM 995 O O . LEU A 1 124 ? -6.513 10.463 11.144 1.00 86.69 124 LEU A O 1
ATOM 999 N N . ILE A 1 125 ? -7.896 10.490 12.921 1.00 83.19 125 ILE A N 1
ATOM 1000 C CA . ILE A 1 125 ? -8.731 11.609 12.483 1.00 83.19 125 ILE A CA 1
ATOM 1001 C C . ILE A 1 125 ? -7.899 12.883 12.375 1.00 83.19 125 ILE A C 1
ATOM 1003 O O . ILE A 1 125 ? -7.897 13.523 11.325 1.00 83.19 125 ILE A O 1
ATOM 1007 N N . SER A 1 126 ? -7.135 13.220 13.416 1.00 81.00 126 SER A N 1
ATOM 1008 C CA . SER A 1 126 ? -6.283 14.409 13.410 1.00 81.00 126 SER A CA 1
ATOM 1009 C C . SER A 1 126 ? -5.335 14.394 12.214 1.00 81.00 126 SER A C 1
ATOM 1011 O O . SER A 1 126 ? -5.238 15.396 11.517 1.00 81.00 126 SER A O 1
ATOM 1013 N N . ARG A 1 127 ? -4.720 13.249 11.883 1.00 79.31 127 ARG A N 1
ATOM 1014 C CA . ARG A 1 127 ? -3.875 13.125 10.682 1.00 79.31 127 ARG A CA 1
ATOM 1015 C C . ARG A 1 127 ? -4.594 13.429 9.373 1.00 79.31 127 ARG A C 1
ATOM 1017 O O . ARG A 1 127 ? -4.000 14.096 8.536 1.00 79.31 127 ARG A O 1
ATOM 1024 N N . GLY A 1 128 ? -5.842 13.000 9.209 1.00 74.81 128 GLY A N 1
ATOM 1025 C CA . GLY A 1 128 ? -6.617 13.278 7.996 1.00 74.81 128 GLY A CA 1
ATOM 1026 C C . GLY A 1 128 ? -7.021 14.749 7.843 1.00 74.81 128 GLY A C 1
ATOM 1027 O O . GLY A 1 128 ? -6.979 15.286 6.741 1.00 74.81 128 GLY A O 1
ATOM 1028 N N . TYR A 1 129 ? -7.374 15.426 8.940 1.00 71.31 129 TYR A N 1
ATOM 1029 C CA . TYR A 1 129 ? -7.774 16.842 8.910 1.00 71.31 129 TYR A CA 1
ATOM 1030 C C . TYR A 1 129 ? -6.587 17.817 8.924 1.00 71.31 129 TYR A C 1
ATOM 1032 O O . TYR A 1 129 ? -6.743 18.988 8.565 1.00 71.31 129 TYR A O 1
ATOM 1040 N N . MET A 1 130 ? -5.390 17.344 9.294 1.00 62.72 130 MET A N 1
ATOM 1041 C CA . MET A 1 130 ? -4.174 18.159 9.316 1.00 62.72 130 MET A CA 1
ATOM 1042 C C . MET A 1 130 ? -3.817 18.738 7.945 1.00 62.72 130 MET A C 1
ATOM 1044 O O . MET A 1 130 ? -3.262 19.828 7.906 1.00 62.72 130 MET A O 1
ATOM 1048 N N . ASP A 1 131 ? -4.163 18.095 6.832 1.00 65.25 131 ASP A N 1
ATOM 1049 C CA . ASP A 1 131 ? -3.818 18.621 5.503 1.00 65.25 131 ASP A CA 1
ATOM 1050 C C . ASP A 1 131 ? -4.652 19.851 5.097 1.00 65.25 131 ASP A C 1
ATOM 1052 O O . ASP A 1 131 ? -4.287 20.561 4.162 1.00 65.25 131 ASP A O 1
ATOM 1056 N N . ILE A 1 132 ? -5.745 20.141 5.816 1.00 71.88 132 ILE A N 1
ATOM 1057 C CA . ILE A 1 132 ? -6.735 21.164 5.437 1.00 71.88 132 ILE A CA 1
ATOM 1058 C C . ILE A 1 132 ? -6.749 22.351 6.424 1.00 71.88 132 ILE A C 1
ATOM 1060 O O . ILE A 1 132 ? -7.184 23.444 6.072 1.00 71.88 132 ILE A O 1
ATOM 1064 N N . MET A 1 133 ? -6.252 22.173 7.655 1.00 73.00 133 MET A N 1
ATOM 1065 C CA . MET A 1 133 ? -6.314 23.190 8.720 1.00 73.00 133 MET A CA 1
ATOM 1066 C C . MET A 1 133 ? -5.018 23.994 8.884 1.00 73.00 133 MET A C 1
ATOM 1068 O O . MET A 1 133 ? -3.920 23.480 8.646 1.00 73.00 133 MET A O 1
ATOM 1072 N N . ARG A 1 134 ? -5.118 25.236 9.379 1.00 79.00 134 ARG A N 1
ATOM 1073 C CA . ARG A 1 134 ? -3.954 26.038 9.808 1.00 79.00 134 ARG A CA 1
ATOM 1074 C C . ARG A 1 134 ? -3.355 25.456 11.087 1.00 79.00 134 ARG A C 1
ATOM 1076 O O . ARG A 1 134 ? -4.018 24.708 11.798 1.00 79.00 134 ARG A O 1
ATOM 1083 N N . MET A 1 135 ? -2.087 25.749 11.376 1.00 75.44 135 MET A N 1
ATOM 1084 C CA . MET A 1 135 ? -1.416 25.123 12.521 1.00 75.44 135 MET A CA 1
ATOM 1085 C C . MET A 1 135 ? -1.998 25.547 13.873 1.00 75.44 135 MET A C 1
ATOM 1087 O O . MET A 1 135 ? -2.054 24.703 14.766 1.00 75.44 135 MET A O 1
ATOM 1091 N N . GLU A 1 136 ? -2.473 26.789 14.012 1.00 77.62 136 GLU A N 1
ATOM 1092 C CA . GLU A 1 136 ? -3.126 27.240 15.248 1.00 77.62 136 GLU A CA 1
ATOM 1093 C C . GLU A 1 136 ? -4.438 26.474 15.496 1.00 77.62 136 GLU A C 1
ATOM 1095 O O . GLU A 1 136 ? -4.599 25.845 16.544 1.00 77.62 136 GLU A O 1
ATOM 1100 N N . ASP A 1 137 ? -5.308 26.409 14.482 1.00 81.38 137 ASP A N 1
ATOM 1101 C CA . ASP A 1 137 ? -6.606 25.716 14.543 1.00 81.38 137 ASP A CA 1
ATOM 1102 C C . ASP A 1 137 ? -6.459 24.215 14.861 1.00 81.38 137 ASP A C 1
ATOM 1104 O O . ASP A 1 137 ? -7.303 23.611 15.528 1.00 81.38 137 ASP A O 1
ATOM 1108 N N . ARG A 1 138 ? -5.359 23.589 14.411 1.00 77.88 138 ARG A N 1
ATOM 1109 C CA . ARG A 1 138 ? -5.054 22.175 14.699 1.00 77.88 138 ARG A CA 1
ATOM 1110 C C . ARG A 1 138 ? -4.846 21.928 16.185 1.00 77.88 138 ARG A C 1
ATOM 1112 O O . ARG A 1 138 ? -5.330 20.927 16.713 1.00 77.88 138 ARG A O 1
ATOM 1119 N N . MET A 1 139 ? -4.066 22.786 16.840 1.00 81.56 139 MET A N 1
ATOM 1120 C CA . MET A 1 139 ? -3.704 22.590 18.241 1.00 81.56 139 MET A CA 1
ATOM 1121 C C . MET A 1 139 ? -4.935 22.753 19.130 1.00 81.56 139 MET A C 1
ATOM 1123 O O . MET A 1 139 ? -5.189 21.907 19.988 1.00 81.56 139 MET A O 1
ATOM 1127 N N . GLU A 1 140 ? -5.745 23.774 18.851 1.00 85.38 140 GLU A N 1
ATOM 1128 C CA . GLU A 1 140 ? -7.009 24.007 19.546 1.00 85.38 140 GLU A CA 1
ATOM 1129 C C . GLU A 1 140 ? -7.984 22.836 19.360 1.00 85.38 140 GLU A C 1
ATOM 1131 O O . GLU A 1 140 ? -8.559 22.342 20.334 1.00 85.38 140 GLU A O 1
ATOM 1136 N N . PHE A 1 141 ? -8.108 22.319 18.132 1.00 84.69 141 PHE A N 1
ATOM 1137 C CA . PHE A 1 141 ? -8.922 21.139 17.855 1.00 84.69 141 PHE A CA 1
ATOM 1138 C C . PHE A 1 141 ? -8.476 19.933 18.689 1.00 84.69 141 PHE A C 1
ATOM 1140 O O . PHE A 1 141 ? -9.301 19.316 19.362 1.00 84.69 141 PHE A O 1
ATOM 1147 N N . ILE A 1 142 ? -7.181 19.604 18.693 1.00 86.50 142 ILE A N 1
ATOM 1148 C CA . ILE A 1 142 ? -6.662 18.441 19.428 1.00 86.50 142 ILE A CA 1
ATOM 1149 C C . ILE A 1 142 ? -6.929 18.577 20.930 1.00 86.50 142 ILE A C 1
ATOM 1151 O O . ILE A 1 142 ? -7.405 17.620 21.542 1.00 86.50 142 ILE A O 1
ATOM 1155 N N . ILE A 1 143 ? -6.667 19.750 21.513 1.00 88.75 143 ILE A N 1
ATOM 1156 C CA . ILE A 1 143 ? -6.890 20.009 22.942 1.00 88.75 143 ILE A CA 1
ATOM 1157 C C . ILE A 1 143 ? -8.373 19.851 23.285 1.00 88.75 143 ILE A C 1
ATOM 1159 O O . ILE A 1 143 ? -8.719 19.123 24.218 1.00 88.75 143 ILE A O 1
ATOM 1163 N N . ARG A 1 144 ? -9.263 20.462 22.495 1.00 89.25 144 ARG A N 1
ATOM 1164 C CA . ARG A 1 144 ? -10.712 20.384 22.714 1.00 89.25 144 ARG A CA 1
ATOM 1165 C C . ARG A 1 144 ? -11.227 18.948 22.625 1.00 89.25 144 ARG A C 1
ATOM 1167 O O . ARG A 1 144 ? -12.018 18.522 23.464 1.00 89.25 144 ARG A O 1
ATOM 1174 N N . MET A 1 145 ? -10.775 18.196 21.622 1.00 88.94 145 MET A N 1
ATOM 1175 C CA . MET A 1 145 ? -11.181 16.803 21.440 1.00 88.94 145 MET A CA 1
ATOM 1176 C C . MET A 1 145 ? -10.638 15.900 22.548 1.00 88.94 145 MET A C 1
ATOM 1178 O O . MET A 1 145 ? -11.357 15.019 23.014 1.00 88.94 145 MET A O 1
ATOM 1182 N N . HIS A 1 146 ? -9.406 16.132 23.006 1.00 90.19 146 HIS A N 1
ATOM 1183 C CA . HIS A 1 146 ? -8.835 15.401 24.132 1.00 90.19 146 HIS A CA 1
ATOM 1184 C C . HIS A 1 146 ? -9.642 15.624 25.417 1.00 90.19 146 HIS A C 1
ATOM 1186 O O . HIS A 1 146 ? -9.997 14.652 26.082 1.00 90.19 146 HIS A O 1
ATOM 1192 N N . GLN A 1 147 ? -10.011 16.874 25.713 1.00 91.69 147 GLN A N 1
ATOM 1193 C CA . GLN A 1 147 ? -10.831 17.194 26.881 1.00 91.69 147 GLN A CA 1
ATOM 1194 C C . GLN A 1 147 ? -12.204 16.511 26.819 1.00 91.69 147 GLN A C 1
ATOM 1196 O O . GLN A 1 147 ? -12.611 15.855 27.774 1.00 91.69 147 GLN A O 1
ATOM 1201 N N . ALA A 1 148 ? -12.881 16.572 25.668 1.00 90.00 148 ALA A N 1
ATOM 1202 C CA . ALA A 1 148 ? -14.181 15.923 25.482 1.00 90.00 148 ALA A CA 1
ATOM 1203 C C . ALA A 1 148 ? -14.116 14.395 25.679 1.00 90.00 148 ALA A C 1
ATOM 1205 O O . ALA A 1 148 ? -15.049 13.786 26.207 1.00 90.00 148 ALA A O 1
ATOM 1206 N N . ILE A 1 149 ? -13.007 13.771 25.272 1.00 90.88 149 ILE A N 1
ATOM 1207 C CA . ILE A 1 149 ? -12.754 12.344 25.487 1.00 90.88 149 ILE A CA 1
ATOM 1208 C C . ILE A 1 149 ? -12.557 12.040 26.976 1.00 90.88 149 ILE A C 1
ATOM 1210 O O . ILE A 1 149 ? -13.166 11.093 27.471 1.00 90.88 149 ILE A O 1
ATOM 1214 N N . LEU A 1 150 ? -11.751 12.832 27.693 1.00 91.62 150 LEU A N 1
ATOM 1215 C CA . LEU A 1 150 ? -11.546 12.662 29.137 1.00 91.62 150 LEU A CA 1
ATOM 1216 C C . LEU A 1 150 ? -12.862 12.791 29.907 1.00 91.62 150 LEU A C 1
ATOM 1218 O O . LEU A 1 150 ? -13.183 11.933 30.729 1.00 91.62 150 LEU A O 1
ATOM 1222 N N . ASP A 1 151 ? -13.667 13.800 29.580 1.00 90.94 151 ASP A N 1
ATOM 1223 C CA . ASP A 1 151 ? -14.973 14.009 30.202 1.00 90.94 151 ASP A CA 1
ATOM 1224 C C . ASP A 1 151 ? -15.911 12.815 29.957 1.00 90.94 151 ASP A C 1
ATOM 1226 O O . ASP A 1 151 ? -16.649 12.399 30.852 1.00 90.94 151 ASP A O 1
ATOM 1230 N N . ARG A 1 152 ? -15.876 12.223 28.756 1.00 88.38 152 ARG A N 1
ATOM 1231 C CA . ARG A 1 152 ? -16.674 11.035 28.417 1.00 88.38 152 ARG A CA 1
ATOM 1232 C C . ARG A 1 152 ? -16.209 9.786 29.161 1.00 88.38 152 ARG A C 1
ATOM 1234 O O . ARG A 1 152 ? -17.057 9.016 29.603 1.00 88.38 152 ARG A O 1
ATOM 1241 N N . ILE A 1 153 ? -14.899 9.588 29.303 1.00 88.38 153 ILE A N 1
ATOM 1242 C CA . ILE A 1 153 ? -14.333 8.466 30.066 1.00 88.38 153 ILE A CA 1
ATOM 1243 C C . ILE A 1 153 ? -14.745 8.582 31.535 1.00 88.38 153 ILE A C 1
ATOM 1245 O O . ILE A 1 153 ? -15.265 7.620 32.093 1.00 88.38 153 ILE A O 1
ATOM 1249 N N . ASN A 1 154 ? -14.602 9.770 32.126 1.00 88.81 154 ASN A N 1
ATOM 1250 C CA . ASN A 1 154 ? -14.966 10.015 33.521 1.00 88.81 154 ASN A CA 1
ATOM 1251 C C . ASN A 1 154 ? -16.468 9.813 33.775 1.00 88.81 154 ASN A C 1
ATOM 1253 O O . ASN A 1 154 ? -16.837 9.224 34.785 1.00 88.81 154 ASN A O 1
ATOM 1257 N N . LYS A 1 155 ? -17.340 10.233 32.847 1.00 83.88 155 LYS A N 1
ATOM 1258 C CA . LYS A 1 155 ? -18.795 10.001 32.941 1.00 83.88 155 LYS A CA 1
ATOM 1259 C C . LYS A 1 155 ? -19.205 8.532 32.829 1.00 83.88 155 LYS A C 1
ATOM 1261 O O . LYS A 1 155 ? -20.259 8.185 33.335 1.00 83.88 155 LYS A O 1
ATOM 1266 N N . ASN A 1 156 ? -18.427 7.703 32.135 1.00 73.19 156 ASN A N 1
ATOM 1267 C CA . ASN A 1 156 ? -18.710 6.272 31.992 1.00 73.19 156 ASN A CA 1
ATOM 1268 C C . ASN A 1 156 ? -18.109 5.428 33.135 1.00 73.19 156 ASN A C 1
ATOM 1270 O O . ASN A 1 156 ? -18.430 4.248 33.236 1.00 73.19 156 ASN A O 1
ATOM 1274 N N . ALA A 1 157 ? -17.200 5.997 33.935 1.00 63.25 157 ALA A N 1
ATOM 1275 C CA . ALA A 1 157 ? -16.563 5.335 35.074 1.00 63.25 157 ALA A CA 1
ATOM 1276 C C . ALA A 1 157 ? -17.334 5.511 36.401 1.00 63.25 157 ALA A C 1
ATOM 1278 O O . ALA A 1 157 ? -16.993 4.849 37.381 1.00 63.25 157 ALA A O 1
ATOM 1279 N N . ALA A 1 158 ? -18.332 6.400 36.424 1.00 48.78 158 ALA A N 1
ATOM 1280 C CA . ALA A 1 158 ? -19.258 6.646 37.532 1.00 48.78 158 ALA A CA 1
ATOM 1281 C C . ALA A 1 158 ? -20.607 5.965 37.266 1.00 48.78 158 ALA A C 1
ATOM 1283 O O . ALA A 1 158 ? -21.229 5.516 38.253 1.00 48.78 158 ALA A O 1
#

Radius of gyration: 22.46 Å; chains: 1; bounding box: 50×46×62 Å

Sequence (158 aa):
MQALRALEDLKGMDLRGVLAKAIDNTEVLARRFRHCATRSLMILRFYKEHRKSVGMQQIGSKILLNFVKRLPGEFSILKEARREVLEDLMDIQHAEEIMDLIRRGGIKIETISTDIPSPFSLNLISRGYMDIMRMEDRMEFIIRMHQAILDRINKNAA